Protein AF-A0A3P7PWI5-F1 (afdb_monomer_lite)

Foldseek 3Di:
DDWADDPFFIKDKDKDADPDPCSVPPDDIDIDIAPTWGFDPDQDAAPVCVLVVVLVVLVVVVDPVCVVVSVRSSGTYHNRGD

Structure (mmCIF, N/CA/C/O backbone):
data_AF-A0A3P7PWI5-F1
#
_entry.id   AF-A0A3P7PWI5-F1
#
loop_
_atom_site.group_PDB
_atom_site.id
_atom_site.type_symbol
_atom_site.label_atom_id
_atom_site.label_alt_id
_atom_site.label_comp_id
_atom_site.label_asym_id
_atom_site.label_entity_id
_atom_site.label_seq_id
_atom_site.pdbx_PDB_ins_code
_atom_site.Cartn_x
_atom_site.Cartn_y
_atom_site.Cartn_z
_atom_site.occupancy
_atom_site.B_iso_or_equiv
_atom_site.auth_seq_id
_atom_site.auth_comp_id
_atom_site.auth_asym_id
_atom_site.auth_atom_id
_atom_site.pdbx_PDB_model_num
ATOM 1 N N . MET A 1 1 ? 4.075 -0.113 -6.453 1.00 96.44 1 MET A N 1
ATOM 2 C CA . MET A 1 1 ? 3.425 -0.394 -5.151 1.00 96.44 1 MET A CA 1
ATOM 3 C C . MET A 1 1 ? 2.153 -1.171 -5.413 1.00 96.44 1 MET A C 1
ATOM 5 O O . MET A 1 1 ? 1.414 -0.803 -6.318 1.00 96.44 1 MET A O 1
ATOM 9 N N . MET A 1 2 ? 1.902 -2.216 -4.633 1.00 98.19 2 MET A N 1
ATOM 10 C CA . MET A 1 2 ? 0.687 -3.021 -4.700 1.00 98.19 2 MET A CA 1
ATOM 11 C C . MET A 1 2 ? -0.003 -3.013 -3.336 1.00 98.19 2 MET A C 1
ATOM 13 O O . MET A 1 2 ? 0.650 -3.223 -2.312 1.00 98.19 2 MET A O 1
ATOM 17 N N . LEU A 1 3 ? -1.317 -2.793 -3.340 1.00 98.00 3 LEU A N 1
ATOM 18 C CA . LEU A 1 3 ? -2.192 -3.012 -2.192 1.00 98.00 3 LEU A CA 1
ATOM 19 C C . LEU A 1 3 ? -2.995 -4.277 -2.480 1.00 98.00 3 LEU A C 1
ATOM 21 O O . LEU A 1 3 ? -3.746 -4.333 -3.451 1.00 98.00 3 LEU A O 1
ATOM 25 N N . LEU A 1 4 ? -2.783 -5.314 -1.678 1.00 98.25 4 LEU A N 1
ATOM 26 C CA . LEU A 1 4 ? -3.382 -6.627 -1.886 1.00 98.25 4 LEU A CA 1
ATOM 27 C C . LEU A 1 4 ? -4.363 -6.892 -0.750 1.00 98.25 4 LEU A C 1
ATOM 29 O O . LEU A 1 4 ? -3.959 -6.955 0.409 1.00 98.25 4 LEU A O 1
ATOM 33 N N . HIS A 1 5 ? -5.645 -7.023 -1.080 1.00 97.38 5 HIS A N 1
ATOM 34 C CA . HIS A 1 5 ? -6.705 -7.338 -0.126 1.00 97.38 5 HIS A CA 1
ATOM 35 C C . HIS A 1 5 ? -7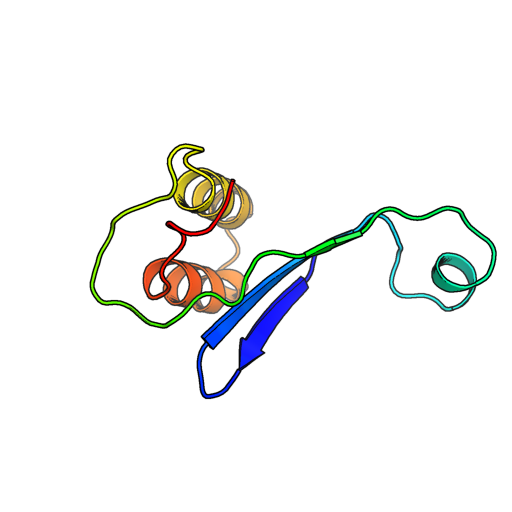.150 -8.790 -0.322 1.00 97.38 5 HIS A C 1
ATOM 37 O O . HIS A 1 5 ? -7.444 -9.215 -1.439 1.00 97.38 5 HIS A O 1
ATOM 43 N N . TYR A 1 6 ? -7.172 -9.543 0.768 1.00 96.56 6 TYR A N 1
ATOM 44 C CA . TYR A 1 6 ? -7.549 -10.949 0.842 1.00 96.56 6 TYR A CA 1
ATOM 45 C C . TYR A 1 6 ? -8.802 -11.093 1.708 1.00 96.56 6 TYR A C 1
ATOM 47 O O . TYR A 1 6 ? -9.157 -10.190 2.460 1.00 96.56 6 TYR A O 1
ATOM 55 N N . SER A 1 7 ? -9.443 -12.261 1.667 1.00 94.88 7 SER A N 1
ATOM 56 C CA . SER A 1 7 ? -10.591 -12.561 2.534 1.00 94.88 7 SER A CA 1
ATOM 57 C C . SER A 1 7 ? -10.270 -12.479 4.031 1.00 94.88 7 SER A C 1
ATOM 59 O O . SER A 1 7 ? -11.167 -12.276 4.840 1.00 94.88 7 SER A O 1
ATOM 61 N N . ASP A 1 8 ? -9.004 -12.664 4.402 1.00 93.38 8 ASP A N 1
ATOM 62 C CA . ASP A 1 8 ? -8.527 -12.767 5.780 1.00 93.38 8 ASP A CA 1
ATOM 63 C C . ASP A 1 8 ? -7.408 -11.758 6.113 1.00 93.38 8 ASP A C 1
ATOM 65 O O . ASP A 1 8 ? -6.664 -11.953 7.072 1.00 93.38 8 ASP A O 1
ATOM 69 N N . GLY A 1 9 ? -7.253 -10.685 5.328 1.00 95.69 9 GLY A N 1
ATOM 70 C CA . GLY A 1 9 ? -6.339 -9.585 5.654 1.00 95.69 9 GLY A CA 1
ATOM 71 C C . GLY A 1 9 ? -5.849 -8.793 4.445 1.00 95.69 9 GLY A C 1
ATOM 72 O O . GLY A 1 9 ? -6.380 -8.896 3.345 1.00 95.69 9 GLY A O 1
ATOM 73 N N . MET A 1 10 ? -4.782 -8.024 4.638 1.00 96.81 10 MET A N 1
ATOM 74 C CA . MET A 1 10 ? -4.181 -7.152 3.628 1.00 96.81 10 MET A CA 1
ATOM 75 C C . MET A 1 10 ? -2.653 -7.282 3.612 1.00 96.81 10 MET A C 1
ATOM 77 O O . MET A 1 10 ? -2.033 -7.695 4.593 1.00 96.81 10 MET A O 1
ATOM 81 N N . ARG A 1 11 ? -2.024 -6.914 2.494 1.00 97.75 11 ARG A N 1
ATOM 82 C CA . ARG A 1 11 ? -0.572 -6.749 2.382 1.00 97.75 11 ARG A CA 1
ATOM 83 C C . ARG A 1 11 ? -0.216 -5.543 1.522 1.00 97.75 11 ARG A C 1
ATOM 85 O O . ARG A 1 11 ? -0.879 -5.270 0.521 1.00 97.75 11 ARG A O 1
ATOM 92 N N . VAL A 1 12 ? 0.863 -4.867 1.899 1.00 98.25 12 VAL A N 1
ATOM 93 C CA . VAL A 1 12 ? 1.482 -3.793 1.121 1.00 98.25 12 VAL A CA 1
ATOM 94 C C . VAL A 1 12 ? 2.789 -4.318 0.536 1.00 98.25 12 VAL A C 1
ATOM 96 O O . VAL A 1 12 ? 3.608 -4.904 1.245 1.00 98.25 12 VAL A O 1
ATOM 99 N N . VAL A 1 13 ? 2.980 -4.121 -0.767 1.00 98.56 13 VAL A N 1
ATOM 100 C CA . VAL A 1 13 ? 4.232 -4.446 -1.461 1.00 98.56 13 VAL A CA 1
ATOM 101 C C . VAL A 1 13 ? 4.774 -3.181 -2.107 1.00 98.56 13 VAL A C 1
ATOM 103 O O . VAL A 1 13 ? 4.125 -2.580 -2.967 1.00 98.56 13 VAL A O 1
ATOM 106 N N . ILE A 1 14 ? 5.981 -2.784 -1.720 1.00 98.44 14 ILE A N 1
ATOM 107 C CA . ILE A 1 14 ? 6.705 -1.671 -2.334 1.00 98.44 14 ILE A CA 1
ATOM 108 C C . ILE A 1 14 ? 7.871 -2.284 -3.102 1.00 98.44 14 ILE A C 1
ATOM 110 O O . ILE A 1 14 ? 8.698 -2.988 -2.534 1.00 98.44 14 ILE A O 1
ATOM 114 N N . HIS A 1 15 ? 7.900 -2.069 -4.411 1.00 98.25 15 HIS A N 1
ATOM 115 C CA . HIS A 1 15 ? 8.891 -2.650 -5.311 1.00 98.25 15 HIS A CA 1
ATOM 116 C C . HIS A 1 15 ? 9.320 -1.619 -6.351 1.00 98.25 15 HIS A C 1
ATOM 118 O O . HIS A 1 15 ? 8.604 -0.642 -6.587 1.00 98.25 15 HIS A O 1
ATOM 124 N N . THR A 1 16 ? 10.472 -1.859 -6.974 1.00 97.94 16 THR A N 1
ATOM 125 C CA . THR A 1 16 ? 11.074 -0.965 -7.978 1.00 97.94 16 THR A CA 1
ATOM 126 C C . THR A 1 16 ? 10.741 -1.346 -9.425 1.00 97.94 16 THR A C 1
ATOM 128 O O . THR A 1 16 ? 10.885 -0.514 -10.313 1.00 97.94 16 THR A O 1
ATOM 131 N N . ALA A 1 17 ? 10.273 -2.576 -9.666 1.00 97.19 17 ALA A N 1
ATOM 132 C CA . ALA A 1 17 ? 9.966 -3.082 -11.006 1.00 97.19 17 ALA A CA 1
ATOM 133 C C . ALA A 1 17 ? 8.676 -2.488 -11.596 1.00 97.19 17 ALA A C 1
ATOM 135 O O . ALA A 1 17 ? 7.656 -2.419 -10.905 1.00 97.19 17 ALA A O 1
ATOM 136 N N . ASN A 1 18 ? 8.681 -2.144 -12.885 1.00 96.88 18 ASN A N 1
ATOM 137 C CA . ASN A 1 18 ? 7.448 -1.916 -13.641 1.00 96.88 18 ASN A CA 1
ATOM 138 C C . ASN A 1 18 ? 6.699 -3.238 -13.888 1.00 96.88 18 ASN A C 1
ATOM 140 O O . ASN A 1 18 ? 7.261 -4.322 -13.763 1.00 96.88 18 ASN A O 1
ATOM 144 N N . LEU A 1 19 ? 5.422 -3.176 -14.280 1.00 96.75 19 LEU A N 1
ATOM 145 C CA . LEU A 1 19 ? 4.605 -4.363 -14.586 1.00 96.75 19 LEU A CA 1
ATOM 146 C C . LEU A 1 19 ? 4.780 -4.843 -16.041 1.00 96.75 19 LEU A C 1
ATOM 148 O O . LEU A 1 19 ? 3.802 -4.992 -16.768 1.00 96.75 19 LEU A O 1
ATOM 152 N N . ILE A 1 20 ? 6.028 -5.062 -16.460 1.00 95.94 20 ILE A N 1
ATOM 153 C CA . ILE A 1 20 ? 6.405 -5.598 -17.780 1.00 95.94 20 ILE A CA 1
ATOM 154 C C . ILE A 1 20 ? 7.486 -6.669 -17.618 1.00 95.94 20 ILE A C 1
ATOM 156 O O . ILE A 1 20 ? 8.338 -6.531 -16.747 1.00 95.94 20 ILE A O 1
ATOM 160 N N . GLU A 1 21 ? 7.465 -7.710 -18.450 1.00 95.06 21 GLU A N 1
ATOM 161 C CA . GLU A 1 21 ? 8.311 -8.914 -18.327 1.00 95.06 21 GLU A CA 1
ATOM 162 C C . GLU A 1 21 ? 9.807 -8.623 -18.119 1.00 95.06 21 GLU A C 1
ATOM 164 O O . GLU A 1 21 ? 10.436 -9.192 -17.222 1.00 95.06 21 GLU A O 1
ATOM 169 N N . ASP A 1 22 ? 10.362 -7.693 -18.897 1.00 95.38 22 ASP A N 1
ATOM 170 C CA . ASP A 1 22 ? 11.790 -7.357 -18.877 1.00 95.38 22 ASP A CA 1
ATOM 171 C C . ASP A 1 22 ? 12.289 -6.929 -17.492 1.00 95.38 22 ASP A C 1
ATOM 173 O O . ASP A 1 22 ? 13.388 -7.304 -17.066 1.00 95.38 22 ASP A O 1
ATOM 177 N N . ASP A 1 23 ? 11.470 -6.166 -16.764 1.00 95.56 23 ASP A N 1
ATOM 178 C CA . ASP A 1 23 ? 11.830 -5.630 -15.453 1.00 95.56 23 ASP A CA 1
ATOM 179 C C . ASP A 1 23 ? 11.890 -6.712 -14.368 1.00 95.56 23 ASP A C 1
ATOM 181 O O . ASP A 1 23 ? 12.547 -6.482 -13.352 1.00 95.56 23 ASP A O 1
ATOM 185 N N . TRP A 1 24 ? 11.267 -7.875 -14.589 1.00 94.88 24 TRP A N 1
ATOM 186 C CA . TRP A 1 24 ? 11.274 -9.023 -13.671 1.00 94.88 24 TRP A CA 1
ATOM 187 C C . TRP A 1 24 ? 12.307 -10.095 -14.039 1.00 94.88 24 TRP A C 1
ATOM 189 O O . TRP A 1 24 ? 12.527 -11.007 -13.2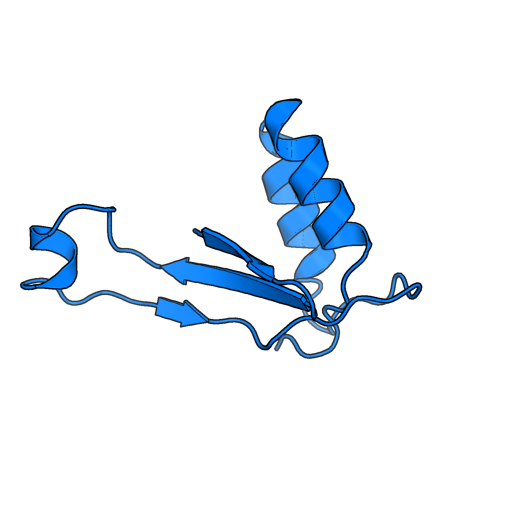44 1.00 94.88 24 TRP A O 1
ATOM 199 N N . SER A 1 25 ? 12.948 -9.990 -15.208 1.00 92.94 25 SER A N 1
ATOM 200 C CA . SER A 1 25 ? 13.823 -11.044 -15.747 1.00 92.94 25 SER A CA 1
ATOM 201 C C . SER A 1 25 ? 15.309 -10.683 -15.714 1.00 92.94 25 SER A C 1
ATOM 203 O O . SER A 1 25 ? 16.134 -11.498 -15.305 1.00 92.94 25 SER A O 1
ATOM 205 N N . TYR A 1 26 ? 15.667 -9.461 -16.131 1.00 89.50 26 TYR A N 1
ATOM 206 C CA . TYR A 1 26 ? 17.066 -9.105 -16.436 1.00 89.50 26 TYR A CA 1
ATOM 207 C C . TYR A 1 26 ? 17.615 -7.928 -15.622 1.00 89.50 26 TYR A C 1
ATOM 209 O O . TYR A 1 26 ? 18.689 -7.407 -15.927 1.00 89.50 26 TYR A O 1
ATOM 217 N N . ARG A 1 27 ? 16.891 -7.480 -14.592 1.00 92.12 27 ARG A N 1
ATOM 218 C CA . ARG A 1 27 ? 17.284 -6.338 -13.758 1.00 92.12 27 ARG A CA 1
ATOM 219 C C . ARG A 1 27 ? 17.393 -6.731 -12.292 1.00 92.12 27 ARG A C 1
ATOM 221 O O . ARG A 1 27 ? 16.596 -7.514 -11.786 1.00 92.12 27 ARG A O 1
ATOM 228 N N . THR A 1 28 ? 18.335 -6.112 -11.588 1.00 96.38 28 THR A N 1
ATOM 229 C CA . THR A 1 28 ? 18.348 -6.132 -10.123 1.00 96.38 28 THR A CA 1
ATOM 230 C C . THR A 1 28 ? 17.210 -5.252 -9.616 1.00 96.38 28 THR A C 1
ATOM 232 O O . THR A 1 28 ? 17.236 -4.039 -9.815 1.00 96.38 28 THR A O 1
ATOM 235 N N . GLN A 1 29 ?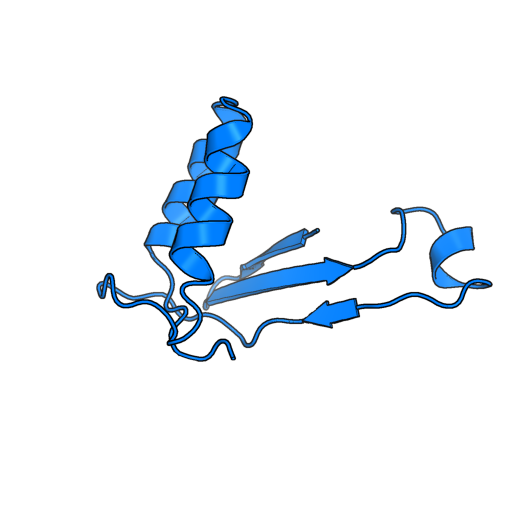 16.219 -5.858 -8.966 1.00 97.81 29 GLN A N 1
ATOM 236 C CA . GLN A 1 29 ? 15.057 -5.166 -8.411 1.00 97.81 29 GLN A CA 1
ATOM 237 C C . GLN A 1 29 ? 14.9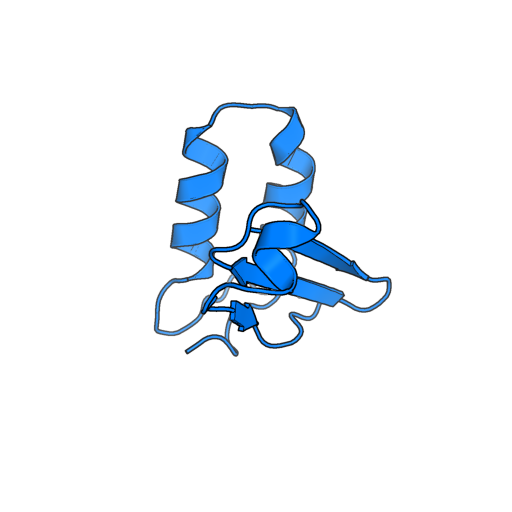86 -5.351 -6.897 1.00 97.81 29 GLN A C 1
ATOM 239 O O . GLN A 1 29 ? 15.408 -6.374 -6.358 1.00 97.81 29 GLN A O 1
ATOM 244 N N . GLY A 1 30 ? 14.419 -4.358 -6.217 1.00 97.69 30 GLY A N 1
ATOM 245 C CA . GLY A 1 30 ? 14.101 -4.424 -4.798 1.00 97.69 30 GLY A CA 1
ATOM 246 C C . GLY A 1 30 ? 12.619 -4.703 -4.583 1.00 97.69 30 GLY A C 1
ATOM 247 O O . GLY A 1 30 ? 11.765 -4.139 -5.273 1.00 97.69 30 GLY A O 1
ATOM 248 N N . ILE A 1 31 ? 12.314 -5.547 -3.599 1.00 98.38 31 ILE A N 1
ATOM 249 C CA . ILE A 1 31 ? 10.950 -5.789 -3.132 1.00 98.38 31 ILE A CA 1
ATOM 250 C C . ILE A 1 31 ? 10.960 -5.765 -1.608 1.00 98.38 31 ILE A C 1
ATOM 252 O O . ILE A 1 31 ? 11.632 -6.568 -0.965 1.00 98.38 31 ILE A O 1
ATOM 256 N N . TRP A 1 32 ? 10.174 -4.861 -1.038 1.00 98.31 32 TRP A N 1
ATOM 257 C CA . TRP A 1 32 ? 9.780 -4.897 0.359 1.00 98.31 32 TRP A CA 1
ATOM 258 C C . TRP A 1 32 ? 8.345 -5.410 0.461 1.00 98.31 32 TRP A C 1
ATOM 260 O O . TRP A 1 32 ? 7.444 -4.952 -0.249 1.00 98.31 32 TRP A O 1
ATOM 270 N N . ILE A 1 33 ? 8.142 -6.380 1.349 1.00 98.19 33 ILE A N 1
ATOM 271 C CA . ILE A 1 33 ? 6.862 -7.048 1.560 1.00 98.19 33 ILE A CA 1
ATOM 272 C C . ILE A 1 33 ? 6.475 -6.850 3.024 1.00 98.19 33 ILE A C 1
ATOM 274 O O . ILE A 1 33 ? 7.163 -7.355 3.911 1.00 98.19 33 ILE A O 1
ATOM 278 N N . SER A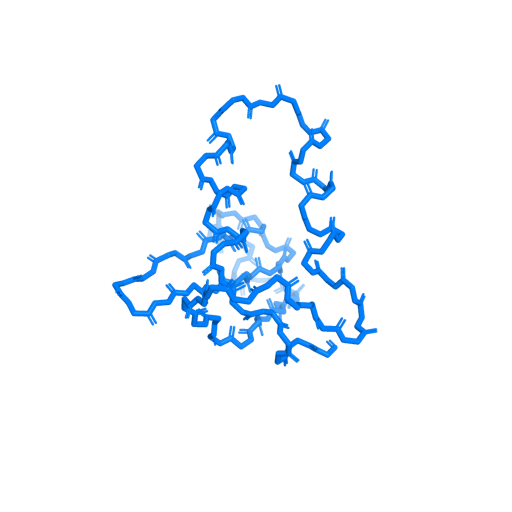 1 34 ? 5.361 -6.161 3.285 1.00 97.62 34 SER A N 1
ATOM 279 C CA . SER A 1 34 ? 4.845 -6.025 4.650 1.00 97.62 34 SER A CA 1
ATOM 280 C C . SER A 1 34 ? 4.465 -7.396 5.224 1.00 97.62 34 SER A C 1
ATOM 282 O O . SER A 1 34 ? 4.121 -8.299 4.454 1.00 97.62 34 SER A O 1
ATOM 284 N N . PRO A 1 35 ? 4.401 -7.574 6.555 1.00 96.19 35 PRO A N 1
ATOM 285 C CA . PRO A 1 35 ? 3.653 -8.674 7.155 1.00 96.19 35 PRO A CA 1
ATOM 286 C C . PRO A 1 35 ? 2.196 -8.697 6.670 1.00 96.19 35 PRO A C 1
ATOM 288 O O . PRO A 1 35 ? 1.698 -7.735 6.076 1.00 96.19 35 PRO A O 1
ATOM 291 N N . LYS A 1 36 ? 1.496 -9.804 6.928 1.00 96.06 36 LYS A N 1
ATOM 292 C CA . LYS A 1 36 ? 0.052 -9.858 6.694 1.00 96.06 36 LYS A CA 1
ATOM 293 C C . LYS A 1 36 ? -0.652 -9.015 7.755 1.00 96.06 36 LYS A C 1
ATOM 295 O O . LYS A 1 36 ? -0.533 -9.297 8.943 1.00 96.06 36 LYS A O 1
ATOM 300 N N . LEU A 1 37 ? -1.373 -8.000 7.305 1.00 95.56 37 LEU A N 1
ATOM 301 C CA . LEU A 1 37 ? -2.085 -7.046 8.140 1.00 95.56 37 LEU A CA 1
ATOM 302 C C . LEU A 1 37 ? -3.495 -7.585 8.359 1.00 95.56 37 LEU A C 1
ATOM 304 O O . LEU A 1 37 ? -4.224 -7.816 7.395 1.00 95.56 37 LEU A O 1
ATOM 308 N N . MET A 1 38 ? -3.864 -7.840 9.608 1.00 95.75 38 MET A N 1
ATOM 309 C CA . MET A 1 38 ? -5.181 -8.385 9.949 1.00 95.75 38 MET A CA 1
ATOM 310 C C . MET A 1 38 ? -6.192 -7.256 10.112 1.00 95.75 38 MET A C 1
ATOM 312 O O . MET A 1 38 ? -5.821 -6.138 10.469 1.00 95.75 38 MET A O 1
ATOM 316 N N . ALA A 1 39 ? -7.470 -7.535 9.866 1.00 93.50 39 ALA A N 1
ATOM 317 C CA . ALA A 1 39 ? -8.524 -6.577 10.173 1.00 93.50 39 ALA A CA 1
ATOM 318 C C . ALA A 1 39 ? -8.548 -6.282 11.683 1.00 93.50 39 ALA A C 1
ATOM 320 O O . ALA A 1 39 ? -8.375 -7.179 12.509 1.00 93.50 39 ALA A O 1
ATOM 321 N N . THR A 1 40 ? -8.765 -5.024 12.049 1.00 90.69 40 THR A N 1
ATOM 322 C CA . THR A 1 40 ? -8.810 -4.586 13.444 1.00 90.69 40 THR A CA 1
ATOM 323 C C . THR A 1 40 ? -9.762 -3.411 13.615 1.00 90.69 40 THR A C 1
ATOM 325 O O . THR A 1 40 ? -10.024 -2.652 12.683 1.00 90.69 40 THR A O 1
ATOM 328 N N . THR A 1 41 ? -10.269 -3.243 14.832 1.00 85.94 41 THR A N 1
ATOM 329 C CA . THR A 1 41 ? -10.976 -2.027 15.261 1.00 85.94 41 THR A CA 1
ATOM 330 C C . THR A 1 41 ? -10.032 -1.011 15.900 1.00 85.94 41 THR A C 1
ATOM 332 O O . THR A 1 41 ? -10.426 0.127 16.148 1.00 85.94 41 THR A O 1
ATOM 335 N N . SER A 1 42 ? -8.787 -1.408 16.179 1.00 84.50 42 SER A N 1
ATOM 336 C CA . SER A 1 42 ? -7.788 -0.530 16.770 1.00 84.50 42 SER A CA 1
ATOM 337 C C . SER A 1 42 ? -7.267 0.471 15.748 1.00 84.50 42 SER A C 1
ATOM 339 O O . SER A 1 42 ? -6.936 0.126 14.617 1.00 84.50 42 SER A O 1
ATOM 341 N N . THR A 1 43 ? -7.122 1.720 16.172 1.00 80.12 4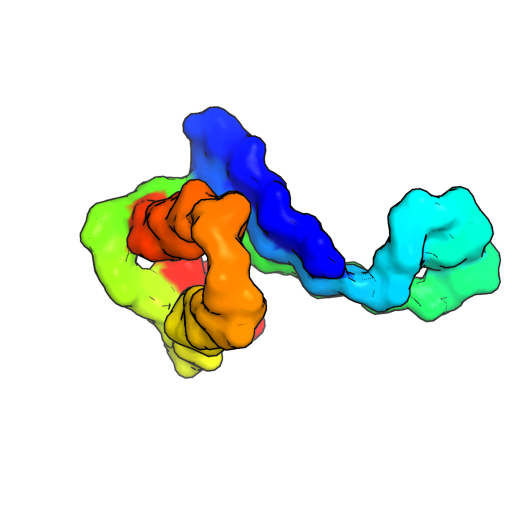3 THR A N 1
ATOM 342 C CA . THR A 1 43 ? -6.452 2.753 15.383 1.00 80.12 43 THR A CA 1
ATOM 343 C C . THR A 1 43 ? -4.955 2.828 15.667 1.00 80.12 43 THR A C 1
ATOM 345 O O . THR A 1 43 ? -4.321 3.761 15.182 1.00 80.12 43 THR A O 1
ATOM 348 N N . ALA A 1 44 ? -4.392 1.884 16.427 1.00 83.50 44 ALA A N 1
ATOM 349 C CA . ALA A 1 44 ? -2.969 1.855 16.730 1.00 83.50 44 ALA A CA 1
ATOM 350 C C . ALA A 1 44 ? -2.123 1.689 15.456 1.00 83.50 44 ALA A C 1
ATOM 352 O O . ALA A 1 44 ? -2.507 0.992 14.513 1.00 83.50 44 ALA A O 1
ATOM 353 N N . ASP A 1 45 ? -0.974 2.353 15.443 1.00 89.44 45 ASP A N 1
ATOM 354 C CA . ASP A 1 45 ? 0.028 2.271 14.383 1.00 89.44 45 ASP A CA 1
ATOM 355 C C . ASP A 1 45 ? 1.258 1.500 14.887 1.00 89.44 45 ASP A C 1
ATOM 357 O O . ASP A 1 45 ? 1.370 1.176 16.070 1.00 89.44 45 ASP A O 1
ATOM 361 N N . SER A 1 46 ? 2.159 1.186 13.967 1.00 93.06 46 SER A N 1
ATOM 362 C CA . SER A 1 46 ? 3.542 0.790 14.232 1.00 93.06 46 SER A CA 1
ATOM 363 C C . SER A 1 46 ? 4.354 1.895 14.911 1.00 93.06 46 SER A C 1
ATOM 365 O O . SER A 1 46 ? 4.031 3.079 14.796 1.00 93.06 46 SER A O 1
ATOM 367 N N . ASP A 1 47 ? 5.470 1.506 15.532 1.00 93.56 47 ASP A N 1
ATOM 368 C CA . ASP A 1 47 ? 6.458 2.434 16.107 1.00 93.56 47 ASP A CA 1
ATOM 369 C C . ASP A 1 47 ? 7.099 3.353 15.047 1.00 93.56 47 ASP A C 1
ATOM 371 O O . ASP A 1 47 ? 7.686 4.379 15.381 1.00 93.56 47 ASP A O 1
ATOM 375 N N . THR A 1 48 ? 6.981 2.998 13.763 1.00 96.06 48 THR A N 1
ATOM 376 C CA . THR A 1 48 ? 7.500 3.770 12.627 1.00 96.06 48 THR A CA 1
ATOM 377 C C . THR A 1 48 ? 6.476 4.706 11.996 1.00 96.06 48 THR A C 1
ATOM 379 O O . THR A 1 48 ? 6.811 5.382 11.031 1.00 96.06 48 THR A O 1
ATOM 382 N N . HIS A 1 49 ? 5.238 4.749 12.505 1.00 96.38 49 HIS A N 1
ATOM 383 C CA . HIS A 1 49 ? 4.138 5.540 11.935 1.00 96.38 49 HIS A CA 1
ATOM 384 C C . HIS A 1 49 ? 3.797 5.211 10.470 1.00 96.38 49 HIS A C 1
ATOM 386 O O . HIS A 1 49 ? 3.178 6.011 9.762 1.00 96.38 49 HIS A O 1
ATOM 392 N N . PHE A 1 50 ? 4.143 4.004 10.009 1.00 97.00 50 PHE A N 1
ATOM 393 C CA . PHE A 1 50 ? 3.984 3.624 8.608 1.00 97.00 50 PHE A CA 1
ATOM 394 C C . PHE A 1 50 ? 2.536 3.745 8.108 1.00 97.00 50 PHE A C 1
ATOM 396 O O . PHE A 1 50 ? 2.317 4.109 6.951 1.00 97.00 50 PHE A O 1
ATOM 403 N N . ARG A 1 51 ? 1.521 3.446 8.936 1.00 96.69 51 ARG A N 1
ATOM 404 C CA . ARG A 1 51 ? 0.115 3.549 8.507 1.00 96.69 51 ARG A CA 1
ATOM 405 C C . ARG A 1 51 ? -0.281 4.999 8.270 1.00 96.69 51 ARG A C 1
ATOM 407 O O . ARG A 1 51 ? -0.898 5.282 7.245 1.00 96.69 51 ARG A O 1
ATOM 414 N N . ALA A 1 52 ? 0.049 5.894 9.198 1.00 96.69 52 ALA A N 1
ATOM 415 C CA . ALA A 1 52 ? -0.234 7.320 9.068 1.00 96.69 52 ALA A CA 1
ATOM 416 C C . ALA A 1 52 ? 0.453 7.924 7.831 1.00 96.69 52 ALA A C 1
ATOM 418 O O . ALA A 1 52 ? -0.186 8.644 7.057 1.00 96.69 52 ALA A O 1
ATOM 419 N N . ASP A 1 53 ? 1.711 7.560 7.592 1.00 98.06 53 ASP A N 1
ATOM 420 C CA . ASP A 1 53 ? 2.474 8.041 6.441 1.00 98.06 53 ASP A CA 1
ATOM 421 C C . ASP A 1 53 ? 1.917 7.501 5.119 1.00 98.06 53 ASP A C 1
ATOM 423 O O . ASP A 1 53 ? 1.750 8.254 4.156 1.00 98.06 53 ASP A O 1
ATOM 427 N N . LEU A 1 54 ? 1.542 6.218 5.070 1.00 97.75 54 LEU A N 1
ATOM 428 C CA . LEU A 1 54 ? 0.924 5.625 3.883 1.00 97.75 54 LEU A CA 1
ATOM 429 C C . LEU A 1 54 ? -0.441 6.255 3.572 1.00 97.75 54 LEU A C 1
ATOM 431 O O . LEU A 1 54 ? -0.755 6.497 2.404 1.00 97.75 54 LEU A O 1
ATOM 435 N N . LEU A 1 55 ? -1.250 6.539 4.597 1.00 97.56 55 LEU A N 1
ATOM 436 C CA . LEU A 1 55 ? -2.519 7.251 4.429 1.00 97.56 55 LEU A CA 1
ATOM 437 C C . LEU A 1 55 ? -2.283 8.652 3.864 1.00 97.56 55 LEU A C 1
ATOM 439 O O . LEU A 1 55 ? -2.900 9.008 2.863 1.00 97.56 55 LEU A O 1
ATOM 443 N N . THR A 1 56 ? -1.332 9.392 4.433 1.00 98.25 56 THR A N 1
ATOM 444 C CA . THR A 1 56 ? -0.951 10.731 3.963 1.00 98.25 56 THR A CA 1
ATOM 445 C C . THR A 1 56 ? -0.491 10.700 2.502 1.00 98.25 56 THR A C 1
ATOM 447 O O . THR A 1 56 ? -0.913 11.529 1.693 1.00 98.25 56 THR A O 1
ATOM 450 N N . TYR A 1 57 ? 0.323 9.707 2.131 1.00 98.31 57 TYR A N 1
ATOM 451 C CA . TYR A 1 57 ? 0.769 9.500 0.756 1.00 98.31 57 TYR A CA 1
ATOM 452 C C . TYR A 1 57 ? -0.410 9.291 -0.202 1.00 98.31 57 TYR A C 1
ATOM 454 O O . TYR A 1 57 ? -0.492 9.979 -1.218 1.00 98.31 57 TYR A O 1
ATOM 462 N N . LEU A 1 58 ? -1.349 8.395 0.118 1.00 98.12 58 LEU A N 1
ATOM 463 C CA . LEU A 1 58 ? -2.506 8.118 -0.742 1.00 98.12 58 LEU A CA 1
ATOM 464 C C . LEU A 1 58 ? -3.484 9.300 -0.809 1.00 98.12 58 LEU A C 1
ATOM 466 O O . LEU A 1 58 ? -3.982 9.621 -1.887 1.00 98.12 58 LEU A O 1
ATOM 470 N N . GLU A 1 59 ? -3.732 9.980 0.310 1.00 97.62 59 GLU A N 1
ATOM 471 C CA . GLU A 1 59 ? -4.615 11.151 0.378 1.00 97.62 59 GLU A CA 1
ATOM 472 C C . GLU A 1 59 ? -4.074 12.333 -0.448 1.00 97.62 59 GLU A C 1
ATOM 474 O O . GLU A 1 59 ? -4.854 13.106 -1.012 1.00 97.62 59 GLU A O 1
ATOM 479 N N . SER A 1 60 ? -2.749 12.438 -0.610 1.00 98.25 60 SER A N 1
ATOM 480 C CA . SER A 1 60 ? -2.112 13.491 -1.413 1.00 98.25 60 SER A CA 1
ATOM 481 C C . SER A 1 60 ? -2.514 13.479 -2.896 1.00 98.25 60 SER A C 1
ATOM 483 O O . SER A 1 60 ? -2.514 14.534 -3.534 1.00 98.25 60 SER A O 1
ATOM 485 N N . TYR A 1 61 ? -2.937 12.327 -3.431 1.00 97.81 61 TYR A N 1
ATOM 486 C CA . TYR A 1 61 ? -3.408 12.192 -4.814 1.00 97.81 61 TYR A CA 1
ATOM 487 C C . TYR A 1 61 ? -4.761 12.868 -5.055 1.00 97.81 61 TYR A C 1
ATOM 489 O O . TYR A 1 61 ? -5.079 13.189 -6.199 1.00 97.81 61 TYR A O 1
ATOM 497 N N . ARG A 1 62 ? -5.563 13.080 -3.998 1.00 96.44 62 ARG A N 1
ATOM 498 C CA . ARG A 1 62 ? -6.913 13.674 -4.074 1.00 96.44 62 ARG A CA 1
ATOM 499 C C . ARG A 1 62 ? -7.843 12.969 -5.078 1.00 96.44 62 ARG A C 1
ATOM 501 O O . ARG A 1 62 ? -8.746 13.593 -5.632 1.00 96.44 62 ARG A O 1
ATOM 508 N N . ASP A 1 63 ? -7.637 11.669 -5.299 1.00 96.94 63 ASP A N 1
ATOM 509 C CA . ASP A 1 63 ? -8.447 10.839 -6.196 1.00 96.94 63 ASP A CA 1
ATOM 510 C C . ASP A 1 63 ? -9.439 9.990 -5.390 1.00 96.94 63 ASP A C 1
ATOM 512 O O . ASP A 1 63 ? -9.057 9.151 -4.572 1.00 96.94 63 ASP A O 1
ATOM 516 N N . GLN A 1 64 ? -10.733 10.165 -5.663 1.00 95.81 64 GLN A N 1
ATOM 517 C CA . GLN A 1 64 ? -11.811 9.426 -5.004 1.00 95.81 64 GLN A CA 1
ATOM 518 C C . GLN A 1 64 ? -11.733 7.910 -5.229 1.00 95.81 64 GLN A C 1
ATOM 520 O O . GLN A 1 64 ? -12.236 7.145 -4.404 1.00 95.81 64 GLN A O 1
ATOM 525 N N . LYS A 1 65 ? -11.074 7.450 -6.301 1.00 95.38 65 LYS A N 1
ATOM 526 C CA . LYS A 1 65 ? -10.852 6.017 -6.557 1.00 95.38 65 LYS A CA 1
ATOM 527 C C . LYS A 1 65 ? -9.995 5.358 -5.473 1.00 95.38 65 LYS A C 1
ATOM 529 O O . LYS A 1 65 ? -10.088 4.147 -5.279 1.00 95.38 65 LYS A O 1
ATOM 534 N N . LEU A 1 66 ? -9.191 6.138 -4.746 1.00 97.25 66 LEU A N 1
ATOM 535 C CA . LEU A 1 66 ? -8.351 5.644 -3.655 1.00 97.25 66 LEU A CA 1
ATOM 536 C C . LEU A 1 66 ? -9.094 5.542 -2.318 1.00 97.25 66 LEU A C 1
ATOM 538 O O . LEU A 1 66 ? -8.598 4.867 -1.420 1.00 97.25 66 LEU A O 1
ATOM 542 N N . ASN A 1 67 ? -10.291 6.126 -2.184 1.00 96.12 67 ASN A N 1
ATOM 543 C CA . ASN A 1 67 ? -11.039 6.134 -0.920 1.00 96.12 67 ASN A CA 1
ATOM 544 C C . ASN A 1 67 ? -11.297 4.720 -0.387 1.00 96.12 67 ASN A C 1
ATOM 546 O O . ASN A 1 67 ? -11.124 4.468 0.801 1.00 96.12 67 ASN A O 1
ATOM 550 N N . HIS A 1 68 ? -11.625 3.775 -1.275 1.00 96.00 68 HIS A N 1
ATOM 551 C CA . HIS A 1 68 ? -11.797 2.372 -0.897 1.00 96.00 68 HIS A CA 1
ATOM 552 C C . HIS A 1 68 ? -10.540 1.794 -0.226 1.00 96.00 68 HIS A C 1
ATOM 554 O O . HIS A 1 68 ? -10.630 1.128 0.804 1.00 96.00 68 HIS A O 1
ATOM 560 N N . TRP A 1 69 ? -9.361 2.080 -0.782 1.00 97.94 69 TRP A N 1
ATOM 561 C CA . TRP A 1 69 ? -8.083 1.609 -0.250 1.00 97.94 69 TRP A CA 1
ATOM 562 C C . TRP A 1 69 ? -7.695 2.311 1.048 1.00 97.94 69 TRP A C 1
ATOM 564 O O . TRP A 1 69 ? -7.236 1.650 1.976 1.00 97.94 69 TRP A O 1
ATOM 574 N N . ILE A 1 70 ? -7.925 3.621 1.136 1.00 97.50 70 ILE A N 1
ATOM 575 C CA . ILE A 1 70 ? -7.724 4.417 2.352 1.00 97.50 70 ILE A CA 1
ATOM 576 C C . ILE A 1 70 ? -8.571 3.844 3.498 1.00 97.50 70 ILE A C 1
ATOM 578 O O . ILE A 1 70 ? -8.057 3.595 4.589 1.00 97.50 70 ILE A O 1
ATOM 582 N N . ASP A 1 71 ? -9.846 3.548 3.246 1.00 95.94 71 ASP A N 1
ATOM 583 C CA . ASP A 1 71 ? -10.738 2.964 4.248 1.00 95.94 71 ASP A CA 1
ATOM 584 C C . ASP A 1 71 ? -10.339 1.539 4.636 1.00 95.94 71 ASP A C 1
ATOM 586 O O . ASP A 1 71 ? -10.458 1.168 5.806 1.00 95.94 71 ASP A O 1
ATOM 590 N N . LEU A 1 72 ? -9.837 0.737 3.691 1.00 95.88 72 LEU A N 1
ATOM 591 C CA . LEU A 1 72 ? -9.267 -0.569 4.013 1.00 95.88 72 LEU A CA 1
ATOM 592 C C . LEU A 1 72 ? -8.035 -0.421 4.908 1.00 95.88 72 LEU A C 1
ATOM 594 O O . LEU A 1 72 ? -7.992 -1.051 5.959 1.00 95.88 72 LEU A O 1
ATOM 598 N N . ILE A 1 73 ? -7.072 0.437 4.571 1.00 96.19 73 ILE A N 1
ATOM 599 C CA . ILE A 1 73 ? -5.864 0.669 5.384 1.00 96.19 73 ILE A CA 1
ATOM 600 C C . ILE A 1 73 ? -6.233 1.143 6.797 1.00 96.19 73 ILE A C 1
ATOM 602 O O . ILE A 1 73 ? -5.645 0.706 7.788 1.00 96.19 73 ILE A O 1
ATOM 606 N N . ARG A 1 74 ? -7.268 1.981 6.927 1.00 95.62 74 ARG A N 1
ATOM 607 C CA . ARG A 1 74 ? -7.792 2.403 8.232 1.00 95.62 74 ARG A CA 1
ATOM 608 C C . ARG A 1 74 ? -8.372 1.246 9.058 1.00 95.62 74 ARG A C 1
ATOM 610 O O . ARG A 1 74 ? -8.367 1.355 10.278 1.00 95.62 74 ARG A O 1
ATOM 617 N N . LYS A 1 75 ? -8.834 0.158 8.442 1.00 95.06 75 LYS A N 1
ATOM 618 C CA . LYS A 1 75 ? -9.444 -1.007 9.116 1.00 95.06 75 LYS A CA 1
ATOM 619 C C . LYS A 1 75 ? -8.478 -2.174 9.357 1.00 95.06 75 LYS A C 1
ATOM 621 O O . LYS A 1 75 ? -8.917 -3.227 9.812 1.00 95.06 75 LYS A O 1
ATOM 626 N N . HIS A 1 76 ? -7.193 -2.022 9.041 1.00 95.69 76 HIS A N 1
ATOM 627 C CA . HIS A 1 76 ? -6.187 -3.070 9.227 1.00 95.69 76 HIS A CA 1
ATOM 628 C C . HIS A 1 76 ? -5.126 -2.673 10.260 1.00 95.69 76 HIS A C 1
ATOM 630 O O . HIS A 1 76 ? -4.869 -1.493 10.489 1.00 95.69 76 HIS A O 1
ATOM 636 N N . ASP A 1 77 ? -4.535 -3.681 10.902 1.00 95.56 77 ASP A N 1
ATOM 637 C CA . ASP A 1 77 ? -3.541 -3.541 11.965 1.00 95.56 77 ASP A CA 1
ATOM 638 C C . ASP A 1 77 ? -2.125 -3.465 11.396 1.00 95.56 77 ASP A C 1
ATOM 640 O O . ASP A 1 77 ? -1.632 -4.420 10.791 1.00 95.56 77 ASP A O 1
ATOM 644 N N . PHE A 1 78 ? -1.466 -2.333 11.628 1.00 95.69 78 PHE A N 1
ATOM 645 C CA . PHE A 1 78 ? -0.132 -2.035 11.115 1.00 95.69 78 PHE A CA 1
ATOM 646 C C . PHE A 1 78 ? 0.975 -2.191 12.163 1.00 95.69 78 PHE A C 1
ATOM 648 O O . PHE A 1 78 ? 2.144 -2.068 11.814 1.00 95.69 78 PHE A O 1
ATOM 655 N N . ARG A 1 79 ? 0.658 -2.546 13.417 1.00 94.00 79 ARG A N 1
ATOM 656 C CA . ARG A 1 79 ? 1.637 -2.629 14.524 1.00 94.00 79 ARG A CA 1
ATOM 657 C C . ARG A 1 79 ? 2.811 -3.580 14.281 1.00 94.00 79 ARG A C 1
ATOM 659 O O . ARG A 1 79 ? 3.839 -3.469 14.933 1.00 94.00 79 ARG A O 1
ATOM 666 N N . SER A 1 80 ? 2.649 -4.546 13.378 1.00 93.12 80 SER A N 1
ATOM 667 C CA . SER A 1 80 ? 3.695 -5.520 13.039 1.00 93.12 80 SER A CA 1
ATOM 668 C C . SER A 1 80 ? 4.768 -4.984 12.083 1.00 93.12 80 SER A C 1
ATOM 670 O O . SER A 1 80 ? 5.769 -5.669 11.862 1.00 93.12 80 SER A O 1
ATOM 672 N N . ILE A 1 81 ? 4.568 -3.796 11.504 1.00 93.81 81 ILE A N 1
ATOM 673 C CA . ILE A 1 81 ? 5.527 -3.155 10.601 1.00 93.81 81 ILE A CA 1
ATOM 674 C C . ILE A 1 81 ? 6.684 -2.556 11.411 1.00 93.81 81 ILE A C 1
ATOM 676 O O . ILE A 1 81 ? 6.471 -2.009 12.491 1.00 93.81 81 ILE A O 1
ATOM 680 N N . LYS A 1 82 ? 7.903 -2.702 10.885 1.00 88.62 82 LYS A N 1
ATOM 681 C CA . LYS A 1 82 ? 9.169 -2.263 11.480 1.00 88.62 82 LYS A CA 1
ATOM 682 C C . LYS A 1 82 ? 9.963 -1.432 10.489 1.00 88.62 82 LYS A C 1
ATOM 684 O O . LYS A 1 82 ? 9.771 -1.662 9.273 1.00 88.62 82 LYS A O 1
#

Sequence (82 aa):
MMLLHYSDGMRVVIHTANLIEDDWSYRTQGIWISPKLMATTSTADSDTHFRADLLTYLESYRDQKLNHWIDLIRKHDFRSIK

InterPro domains:
  IPR010347 Tyrosyl-DNA phosphodiesterase I [PF06087] (1-82)
  IPR010347 Tyrosyl-DNA phosphodiesterase I [PTHR12415] (1-81)

pLDDT: mean 95.47, std 3.46, range [80.12, 98.56]

Radius of gyration: 13.9 Å; chains: 1; bounding box: 30×26×36 Å

Secondary structure (DSSP, 8-state):
-EEEEETTEEEEEEES--SSHHHHHSS---EEEPPPBPB-S-----TT-HHHHHHHHHHTT--GGGHHHHHHHHTB--TT--

Organism: Dibothriocephalus latus (NCBI:txid60516)